Protein AF-A0A8T5SBL0-F1 (afdb_monomer)

Radius of gyration: 18.49 Å; Cα contacts (8 Å, |Δi|>4): 58; chains: 1; bounding box: 41×43×41 Å

Foldseek 3Di:
DDPVVVVVVVLVVQLVVQLCVQLVVLVVQLVCLVVPVDPVVSVVSNVVSVCSSVVSCCVSQCVPPNPVSVVVVVVVVPPPDPPDPVVVVCVVVVDPD

pLDDT: mean 84.75, std 11.01, range [46.38, 96.56]

Solvent-accessible surface area (backbone atoms only — not comparable to full-atom values): 5412 Å² total; per-residue (Å²): 137,59,77,74,57,56,57,50,53,51,52,52,52,48,49,54,53,48,18,48,64,61,15,47,63,30,40,53,49,13,52,37,9,71,73,66,79,38,64,64,80,42,34,63,30,42,62,58,22,71,42,19,57,59,55,38,49,52,55,52,33,38,73,77,46,35,72,63,35,49,54,52,52,53,56,58,72,68,54,80,77,69,89,55,74,73,57,54,56,58,65,59,62,69,60,78,125

Mean predicted aligned error: 8.68 Å

Structure (mmCIF, N/CA/C/O backbone):
data_AF-A0A8T5SBL0-F1
#
_entry.id   AF-A0A8T5SBL0-F1
#
loop_
_atom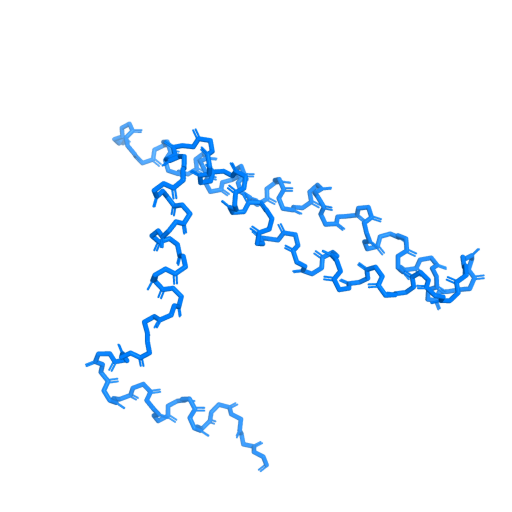_site.group_PDB
_atom_site.id
_atom_site.type_symbol
_atom_site.label_atom_id
_atom_site.label_alt_id
_atom_site.label_comp_id
_atom_site.label_asym_id
_atom_site.label_entity_id
_atom_site.label_seq_id
_atom_site.pdbx_PDB_ins_code
_atom_site.Cartn_x
_atom_site.Cartn_y
_atom_site.Cartn_z
_atom_site.occupancy
_atom_site.B_iso_or_equiv
_atom_site.auth_seq_id
_atom_site.auth_comp_id
_atom_site.auth_asym_id
_atom_site.auth_atom_id
_atom_site.pdbx_PDB_model_num
ATOM 1 N N . MET A 1 1 ? -26.360 20.089 7.942 1.00 49.41 1 MET A N 1
ATOM 2 C CA . MET A 1 1 ? -25.171 19.368 7.431 1.00 49.41 1 MET A CA 1
ATOM 3 C C . MET A 1 1 ? -24.098 19.465 8.494 1.00 49.41 1 MET A C 1
ATOM 5 O O . MET A 1 1 ? -23.652 20.558 8.798 1.00 49.41 1 MET A O 1
ATOM 9 N N . ASN A 1 2 ? -23.799 18.350 9.148 1.00 46.38 2 ASN A N 1
ATOM 10 C CA . ASN A 1 2 ? -23.157 18.345 10.460 1.00 46.38 2 ASN A CA 1
ATOM 11 C C . ASN A 1 2 ? -21.634 18.352 10.260 1.00 46.38 2 ASN A C 1
ATOM 13 O O . ASN A 1 2 ? -21.133 17.616 9.408 1.00 46.38 2 ASN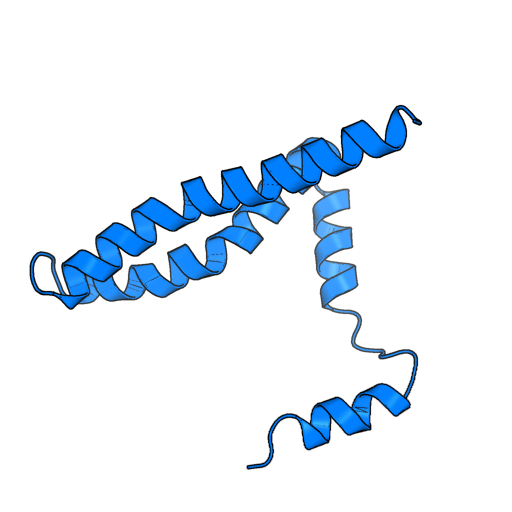 A O 1
ATOM 17 N N . GLU A 1 3 ? -20.895 19.150 11.031 1.00 60.38 3 GLU A N 1
ATOM 18 C CA . GLU A 1 3 ? -19.439 19.359 10.890 1.00 60.38 3 GLU A CA 1
ATOM 19 C C . GLU A 1 3 ? -18.618 1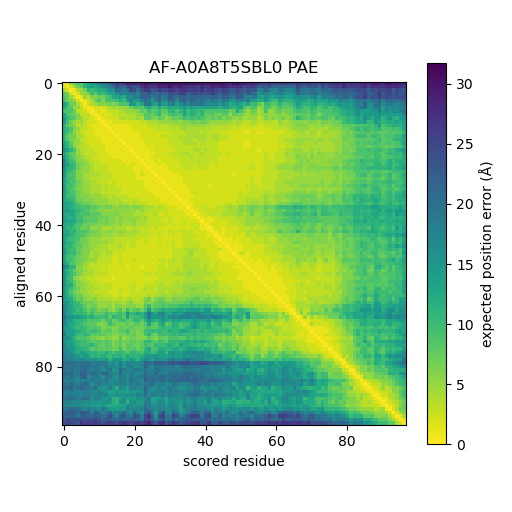8.049 10.885 1.00 60.38 3 GLU A C 1
ATOM 21 O O . GLU A 1 3 ? -17.580 17.943 10.230 1.00 60.38 3 GLU A O 1
ATOM 26 N N . THR A 1 4 ? -19.138 17.001 11.530 1.00 62.09 4 THR A N 1
ATOM 27 C CA . THR A 1 4 ? -18.571 15.642 11.577 1.00 62.09 4 THR A CA 1
ATOM 28 C C . THR A 1 4 ? -18.640 14.872 10.253 1.00 62.09 4 THR A C 1
ATOM 30 O O . THR A 1 4 ? -17.829 13.973 10.023 1.00 62.09 4 THR A O 1
ATOM 33 N N . GLY A 1 5 ? -19.587 15.195 9.369 1.00 67.19 5 GLY A N 1
ATOM 34 C CA . GLY A 1 5 ? -19.684 14.594 8.035 1.00 67.19 5 GLY A CA 1
ATOM 35 C C . GLY A 1 5 ? -18.625 15.145 7.081 1.00 67.19 5 GLY A C 1
ATOM 36 O O . GLY A 1 5 ? -18.001 14.388 6.338 1.00 67.19 5 GLY A O 1
ATOM 37 N N . ASN A 1 6 ? -18.366 16.452 7.160 1.00 71.69 6 ASN A N 1
ATOM 38 C CA . ASN A 1 6 ? -17.395 17.136 6.308 1.00 71.69 6 ASN A CA 1
ATOM 39 C C . ASN A 1 6 ? -15.953 16.689 6.618 1.00 71.69 6 ASN A C 1
ATOM 41 O O . ASN A 1 6 ? -15.177 16.383 5.711 1.00 71.69 6 ASN A O 1
ATOM 45 N N . SER A 1 7 ? -15.608 16.535 7.904 1.00 74.75 7 SER A N 1
ATOM 46 C CA . SER A 1 7 ? -14.280 16.049 8.308 1.00 74.75 7 SER A CA 1
ATOM 47 C C . SER A 1 7 ? -14.000 14.614 7.839 1.00 74.75 7 SER A C 1
ATOM 49 O O . SER A 1 7 ? -12.890 14.320 7.389 1.00 74.75 7 SER A O 1
ATOM 51 N N . LYS A 1 8 ? -15.010 13.731 7.856 1.00 77.06 8 LYS A N 1
ATOM 52 C CA . LYS A 1 8 ? -14.890 12.360 7.334 1.00 77.06 8 LYS A CA 1
ATOM 53 C C . LYS A 1 8 ? -14.671 12.319 5.827 1.00 77.06 8 LYS A C 1
ATOM 55 O O . LYS A 1 8 ? -13.781 11.603 5.377 1.00 77.06 8 LYS A O 1
ATOM 60 N N . ILE A 1 9 ? -15.450 13.080 5.058 1.00 82.62 9 ILE A N 1
ATOM 61 C CA . ILE A 1 9 ? -15.300 13.148 3.596 1.00 82.62 9 ILE A CA 1
ATOM 62 C C . ILE A 1 9 ? -13.898 13.650 3.240 1.00 82.62 9 ILE A C 1
ATOM 64 O O . ILE A 1 9 ? -13.227 13.057 2.399 1.00 82.62 9 ILE A O 1
ATOM 68 N N . LYS A 1 10 ? -13.408 14.674 3.948 1.00 83.81 10 LYS A N 1
ATOM 69 C CA . LYS A 1 10 ? -12.049 15.193 3.767 1.00 83.81 10 LYS A CA 1
ATOM 70 C C . LYS A 1 10 ? -10.978 14.126 4.027 1.00 83.81 10 LYS A C 1
ATOM 72 O O . LYS A 1 10 ? -10.071 13.986 3.214 1.00 83.81 10 LYS A O 1
ATOM 77 N N . SER A 1 11 ? -11.092 13.354 5.110 1.00 84.56 11 SER A N 1
ATOM 78 C CA . SER A 1 11 ? -10.145 12.267 5.424 1.00 84.56 11 SER A CA 1
ATOM 79 C C . SER A 1 11 ? -10.152 11.164 4.351 1.00 84.56 11 SER A C 1
ATOM 81 O O . SER A 1 11 ? -9.092 10.704 3.928 1.00 84.56 11 SER A O 1
ATOM 83 N N . ILE A 1 12 ? -11.330 10.815 3.819 1.00 88.62 12 ILE A N 1
ATOM 84 C CA . ILE A 1 12 ? -11.472 9.843 2.721 1.00 88.62 12 ILE A CA 1
ATOM 85 C C . ILE A 1 12 ? -10.808 10.353 1.436 1.00 88.62 12 ILE A C 1
ATOM 87 O O . ILE A 1 12 ? -10.035 9.626 0.818 1.00 88.62 12 ILE A O 1
ATOM 91 N N . ILE A 1 13 ? -11.071 11.602 1.043 1.00 93.19 13 ILE A N 1
ATOM 92 C CA . ILE A 1 13 ? -10.458 12.194 -0.154 1.00 93.19 13 ILE A CA 1
ATOM 93 C C . ILE A 1 13 ? -8.936 12.235 -0.002 1.00 93.19 13 ILE A C 1
ATOM 95 O O . ILE A 1 13 ? -8.221 11.841 -0.920 1.00 93.19 13 ILE A O 1
ATOM 99 N N . ILE A 1 14 ? -8.434 12.645 1.169 1.00 92.56 14 ILE A N 1
ATOM 100 C CA . ILE A 1 14 ? -6.995 12.657 1.457 1.00 92.56 14 ILE A CA 1
ATOM 101 C C . ILE A 1 14 ? -6.399 11.256 1.310 1.00 92.56 14 ILE A C 1
ATOM 103 O O . ILE A 1 14 ? -5.333 11.125 0.716 1.00 92.56 14 ILE A O 1
ATOM 107 N N . PHE A 1 15 ? -7.075 10.212 1.798 1.00 93.12 15 PHE A N 1
ATOM 108 C CA . PHE A 1 15 ? -6.617 8.834 1.622 1.00 93.12 15 PHE A CA 1
ATOM 109 C C . PHE A 1 15 ? -6.470 8.461 0.143 1.00 93.12 15 PHE A C 1
ATOM 111 O O . PHE A 1 15 ? -5.419 7.960 -0.255 1.00 93.12 15 PHE A O 1
ATOM 118 N N . PHE A 1 16 ? -7.479 8.733 -0.685 1.00 94.94 16 PHE A N 1
ATOM 119 C CA . PHE A 1 16 ? -7.418 8.391 -2.108 1.00 94.94 16 PHE A CA 1
ATOM 120 C C . PHE A 1 16 ? -6.350 9.189 -2.856 1.00 94.94 16 PHE A C 1
ATOM 122 O O . PHE A 1 16 ? -5.565 8.603 -3.597 1.00 94.94 16 PHE A O 1
ATOM 129 N N . VAL A 1 17 ? -6.272 10.500 -2.622 1.00 95.38 17 VAL A N 1
ATOM 130 C CA . VAL A 1 17 ? -5.270 11.367 -3.257 1.00 95.38 17 VAL A CA 1
ATOM 131 C C . VAL A 1 17 ? -3.859 10.950 -2.852 1.00 95.38 17 VAL A C 1
ATOM 133 O O . VAL A 1 17 ? -2.983 10.825 -3.703 1.00 95.38 17 VAL A O 1
ATOM 136 N N . LEU A 1 18 ? -3.630 10.681 -1.566 1.00 93.69 18 LEU A N 1
ATOM 137 C CA . LEU A 1 18 ? -2.311 10.291 -1.077 1.00 93.69 18 LEU A CA 1
ATOM 138 C C . LEU A 1 18 ? -1.909 8.901 -1.586 1.00 93.69 18 LEU A C 1
ATOM 140 O O . LEU A 1 18 ? -0.773 8.718 -2.013 1.00 93.69 18 LEU A O 1
ATOM 144 N N . THR A 1 19 ? -2.854 7.958 -1.639 1.00 95.00 19 THR A N 1
ATOM 145 C CA . THR A 1 19 ? -2.634 6.634 -2.239 1.00 95.00 19 THR A CA 1
ATOM 146 C C . THR A 1 19 ? -2.246 6.755 -3.704 1.00 95.00 19 THR A C 1
ATOM 148 O O . THR A 1 19 ? -1.275 6.138 -4.135 1.00 95.00 19 THR A O 1
ATOM 151 N N . TYR A 1 20 ? -2.973 7.580 -4.457 1.00 94.50 20 TYR A N 1
ATOM 152 C CA . TYR A 1 20 ? -2.704 7.827 -5.866 1.00 94.50 20 TYR A CA 1
ATOM 153 C C . TYR A 1 20 ? -1.293 8.385 -6.065 1.00 94.50 20 TYR A C 1
ATOM 155 O O . TYR A 1 20 ? -0.500 7.775 -6.778 1.00 94.50 20 TYR A O 1
ATOM 163 N N . ILE A 1 21 ? -0.947 9.466 -5.358 1.00 95.81 21 ILE A N 1
ATOM 164 C CA . ILE A 1 21 ? 0.369 10.118 -5.445 1.00 95.81 21 ILE A CA 1
ATOM 165 C C . ILE A 1 21 ? 1.502 9.154 -5.074 1.00 95.81 21 ILE A C 1
ATOM 167 O O . ILE A 1 21 ? 2.536 9.158 -5.734 1.00 95.81 21 ILE A O 1
ATOM 171 N N . ILE A 1 22 ? 1.315 8.322 -4.043 1.00 93.00 22 ILE A N 1
ATOM 172 C CA . ILE A 1 22 ? 2.326 7.344 -3.621 1.00 93.00 22 ILE A CA 1
ATOM 173 C C . ILE A 1 22 ? 2.458 6.214 -4.646 1.00 93.00 22 ILE A C 1
ATOM 175 O O . ILE A 1 22 ? 3.574 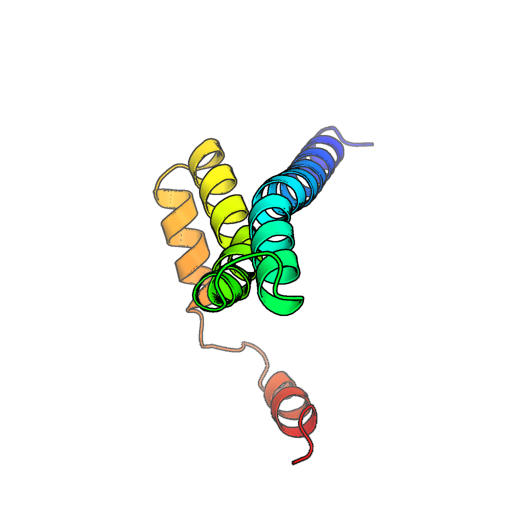5.806 -4.936 1.00 93.00 22 ILE A O 1
ATOM 179 N N . SER A 1 23 ? 1.353 5.706 -5.198 1.00 95.06 23 SER A N 1
ATOM 180 C CA . SER A 1 23 ? 1.367 4.565 -6.128 1.00 95.06 23 SER A CA 1
ATOM 181 C C . SER A 1 23 ? 1.968 4.897 -7.496 1.00 95.06 23 SER A C 1
ATOM 183 O O . SER A 1 23 ? 2.713 4.096 -8.061 1.00 95.06 23 SER A O 1
ATOM 185 N N . TRP A 1 24 ? 1.670 6.090 -8.012 1.00 95.94 24 TRP A N 1
ATOM 186 C CA . TRP A 1 24 ? 1.976 6.496 -9.379 1.00 95.94 24 TRP A CA 1
ATOM 187 C C . TRP A 1 24 ? 3.458 6.389 -9.774 1.00 95.94 24 TRP A C 1
ATOM 189 O O . TRP A 1 24 ? 3.730 5.818 -10.830 1.00 95.94 24 TRP A O 1
ATOM 199 N N . PRO A 1 25 ? 4.438 6.863 -8.975 1.00 95.44 25 PRO A N 1
ATOM 200 C CA . PRO A 1 25 ? 5.847 6.740 -9.345 1.00 95.44 25 PRO A CA 1
ATOM 201 C C . PRO A 1 25 ? 6.290 5.279 -9.497 1.00 95.44 25 PRO A C 1
ATOM 203 O O . PRO A 1 25 ? 7.017 4.966 -10.436 1.00 95.44 25 PRO A O 1
ATOM 206 N N . PHE A 1 26 ? 5.812 4.371 -8.639 1.00 95.25 26 PHE A N 1
ATOM 207 C CA . PHE A 1 26 ? 6.154 2.948 -8.737 1.00 95.25 26 PHE A CA 1
ATOM 208 C C . PHE A 1 26 ? 5.563 2.305 -9.993 1.00 95.25 26 PHE A C 1
ATOM 210 O O . PHE A 1 26 ? 6.243 1.529 -10.659 1.00 95.25 26 PHE A O 1
ATOM 217 N N . PHE A 1 27 ? 4.323 2.653 -10.350 1.00 95.06 27 PHE A N 1
ATOM 218 C CA . PHE A 1 27 ? 3.694 2.143 -11.568 1.00 95.06 27 PHE A CA 1
ATOM 219 C C . PHE A 1 27 ? 4.318 2.700 -12.843 1.00 95.06 27 PHE A C 1
ATOM 221 O O . PHE A 1 27 ? 4.469 1.942 -13.793 1.00 95.06 27 PHE A O 1
ATOM 228 N N . ILE A 1 28 ? 4.734 3.971 -12.871 1.00 96.12 28 ILE A N 1
ATOM 229 C CA . ILE A 1 28 ? 5.467 4.518 -14.023 1.00 96.12 28 ILE A CA 1
ATOM 230 C C . ILE A 1 28 ? 6.772 3.746 -14.235 1.00 96.12 28 ILE A C 1
ATOM 232 O O . ILE A 1 28 ? 7.060 3.337 -15.358 1.00 96.12 28 ILE A O 1
ATOM 236 N N . ILE A 1 29 ? 7.549 3.523 -13.170 1.00 95.56 29 ILE A N 1
ATOM 237 C CA . ILE A 1 29 ? 8.825 2.805 -13.275 1.00 95.56 29 ILE A CA 1
ATOM 238 C C . ILE A 1 29 ? 8.592 1.361 -13.735 1.00 95.56 29 ILE A C 1
ATOM 240 O O . ILE A 1 29 ? 9.252 0.910 -14.670 1.00 95.56 29 ILE A O 1
ATOM 244 N N . ALA A 1 30 ? 7.620 0.665 -13.138 1.00 93.88 30 ALA A N 1
ATOM 245 C CA . ALA A 1 30 ? 7.268 -0.696 -13.534 1.00 93.88 30 ALA A CA 1
ATOM 246 C C . ALA A 1 30 ? 6.792 -0.769 -14.996 1.00 93.88 30 ALA A C 1
ATOM 248 O O . ALA A 1 30 ? 7.198 -1.664 -15.730 1.00 93.88 30 ALA A O 1
ATOM 249 N N . ALA A 1 31 ? 5.983 0.194 -15.446 1.00 94.88 31 ALA A N 1
ATOM 250 C CA . ALA A 1 31 ? 5.500 0.249 -16.823 1.00 94.88 31 ALA A CA 1
ATOM 251 C C . ALA A 1 31 ? 6.640 0.479 -17.822 1.00 94.88 31 ALA A C 1
ATOM 253 O O . ALA A 1 31 ? 6.681 -0.177 -18.858 1.00 94.88 31 ALA A O 1
ATOM 254 N N . PHE A 1 32 ? 7.586 1.370 -17.509 1.00 96.56 32 PHE A N 1
ATOM 255 C CA . PHE A 1 32 ? 8.770 1.597 -18.341 1.00 96.56 32 PHE A CA 1
ATOM 256 C C . PHE A 1 32 ? 9.704 0.385 -18.386 1.00 96.56 32 PHE A C 1
ATOM 258 O O . PHE A 1 32 ? 10.288 0.119 -19.437 1.00 96.56 32 PHE A O 1
ATOM 265 N N . ALA A 1 33 ? 9.812 -0.371 -17.293 1.00 94.75 33 ALA A N 1
ATOM 266 C CA . ALA A 1 33 ? 10.522 -1.648 -17.283 1.00 94.75 33 ALA A CA 1
ATOM 267 C C . ALA A 1 33 ? 9.827 -2.685 -18.180 1.00 94.75 33 ALA A C 1
ATOM 269 O O . ALA A 1 33 ? 10.480 -3.314 -19.008 1.00 94.75 33 ALA A O 1
ATOM 270 N N . ALA A 1 34 ? 8.497 -2.783 -18.101 1.00 92.88 34 ALA A N 1
ATOM 271 C CA . ALA A 1 34 ? 7.707 -3.733 -18.886 1.00 92.88 34 ALA A CA 1
ATOM 272 C C . ALA A 1 34 ? 7.789 -3.499 -20.408 1.00 92.88 34 ALA A C 1
ATOM 274 O O . ALA A 1 34 ? 7.692 -4.446 -21.184 1.00 92.88 34 ALA A O 1
ATOM 275 N N . ILE A 1 35 ? 7.990 -2.251 -20.851 1.00 95.75 35 ILE A N 1
ATOM 276 C CA . ILE A 1 35 ? 8.172 -1.913 -22.276 1.00 95.75 35 ILE A CA 1
ATOM 277 C C . ILE A 1 35 ? 9.646 -1.862 -22.713 1.00 95.75 35 ILE A C 1
ATOM 279 O O . ILE A 1 35 ? 9.935 -1.453 -23.836 1.00 95.75 35 ILE A O 1
ATOM 283 N N . GLY A 1 36 ? 10.581 -2.254 -21.841 1.00 94.69 36 GLY A N 1
ATOM 284 C CA . GLY A 1 36 ? 12.008 -2.359 -22.159 1.00 94.69 36 GLY A CA 1
ATOM 285 C C . GLY A 1 36 ? 12.782 -1.036 -22.187 1.00 94.69 36 GLY A C 1
ATOM 286 O O . GLY A 1 36 ? 13.909 -1.011 -22.675 1.00 94.69 36 GLY A O 1
ATOM 287 N N . ILE A 1 37 ? 12.212 0.063 -21.674 1.00 96.44 37 ILE A N 1
ATOM 288 C CA . ILE A 1 37 ? 12.940 1.337 -21.504 1.00 96.44 37 ILE A CA 1
ATOM 289 C C . ILE A 1 37 ? 13.885 1.264 -20.296 1.00 96.44 37 ILE A C 1
ATOM 291 O O . ILE A 1 37 ? 14.959 1.865 -20.305 1.00 96.44 37 ILE A O 1
ATOM 295 N N . LEU A 1 38 ? 13.479 0.546 -19.247 1.00 95.62 38 LEU A N 1
ATOM 296 C CA . LEU A 1 38 ? 14.242 0.349 -18.015 1.00 95.62 38 LEU A CA 1
ATOM 297 C C . LEU A 1 38 ? 14.617 -1.132 -17.820 1.00 95.62 38 LEU A C 1
ATOM 299 O O . LEU A 1 38 ? 14.018 -1.991 -18.468 1.00 95.62 38 LEU A O 1
ATOM 303 N N . PRO A 1 39 ? 15.577 -1.447 -16.924 1.00 95.25 39 PRO A N 1
ATOM 304 C CA . PRO A 1 39 ? 15.926 -2.828 -16.599 1.00 95.25 39 PRO A CA 1
ATOM 305 C C . PRO A 1 39 ? 14.704 -3.634 -16.143 1.00 95.25 39 PRO A C 1
ATOM 307 O O . PRO A 1 39 ? 13.888 -3.140 -15.358 1.00 95.25 39 PRO A O 1
ATOM 310 N N . ALA A 1 40 ? 14.585 -4.873 -16.625 1.00 92.44 40 ALA A N 1
ATOM 311 C CA . ALA A 1 40 ? 13.424 -5.733 -16.385 1.00 92.44 40 ALA A CA 1
ATOM 312 C C . ALA A 1 40 ? 13.208 -6.037 -14.891 1.00 92.44 40 ALA A C 1
ATOM 314 O O . ALA A 1 40 ? 12.082 -6.228 -14.442 1.00 92.44 40 ALA A O 1
ATOM 315 N N . GLU A 1 41 ? 14.266 -5.999 -14.078 1.00 92.75 41 GLU A N 1
ATOM 316 C CA . GLU A 1 41 ? 14.194 -6.176 -12.627 1.00 92.75 41 GLU A CA 1
ATOM 317 C C . GLU A 1 41 ? 13.371 -5.074 -11.941 1.00 92.75 41 GLU A C 1
ATOM 319 O O . GLU A 1 41 ? 12.916 -5.243 -10.811 1.00 92.75 41 GLU A O 1
ATOM 324 N N . LEU A 1 42 ? 13.149 -3.931 -12.594 1.00 92.69 42 LEU A N 1
ATOM 325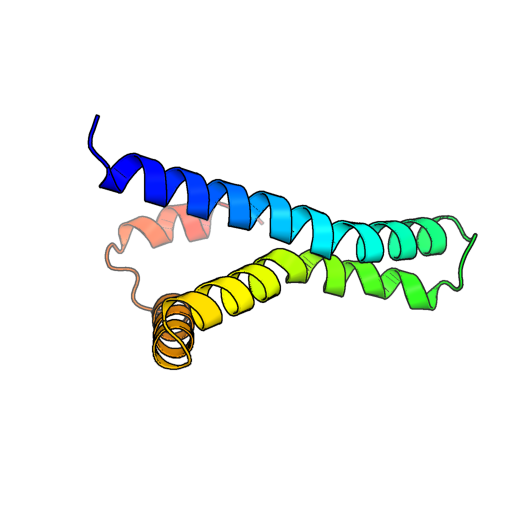 C CA . LEU A 1 42 ? 12.321 -2.862 -12.037 1.00 92.69 42 LEU A CA 1
ATOM 326 C C . LEU A 1 42 ? 10.817 -3.106 -12.229 1.00 92.69 42 LEU A C 1
ATOM 328 O O . LEU A 1 42 ? 10.016 -2.409 -11.605 1.00 92.69 42 LEU A O 1
ATOM 332 N N . GLU A 1 43 ? 10.407 -4.121 -12.997 1.00 89.94 43 GLU A N 1
ATOM 333 C CA . GLU A 1 43 ? 8.997 -4.521 -13.122 1.00 89.94 43 GLU A CA 1
ATOM 334 C C . GLU A 1 43 ? 8.403 -4.924 -11.758 1.00 89.94 43 GLU A C 1
ATOM 336 O O . GLU A 1 43 ? 7.240 -4.636 -11.462 1.00 89.94 43 GLU A O 1
ATOM 341 N N . TYR A 1 44 ? 9.230 -5.465 -10.850 1.00 91.31 44 TYR A N 1
ATOM 342 C CA . TYR A 1 44 ? 8.828 -5.797 -9.479 1.00 91.31 44 TYR A CA 1
ATOM 343 C C . TYR A 1 44 ? 8.332 -4.582 -8.671 1.00 91.31 44 TYR A C 1
ATOM 345 O O . TYR A 1 44 ? 7.658 -4.763 -7.653 1.00 91.31 44 TYR A O 1
ATOM 353 N N . MET A 1 45 ? 8.582 -3.341 -9.118 1.00 91.31 45 MET A N 1
ATOM 354 C CA . MET A 1 45 ? 7.994 -2.144 -8.501 1.00 91.31 45 MET A CA 1
ATOM 355 C C . MET A 1 45 ? 6.464 -2.128 -8.550 1.00 91.31 45 MET A C 1
ATOM 357 O O . MET A 1 45 ? 5.845 -1.449 -7.725 1.00 91.31 45 MET A O 1
ATOM 361 N N . TRP A 1 46 ? 5.842 -2.915 -9.433 1.00 92.00 46 TRP A N 1
ATOM 362 C CA . TRP A 1 46 ? 4.395 -3.118 -9.450 1.00 92.00 46 TRP A CA 1
ATOM 363 C C . TRP A 1 46 ? 3.852 -3.544 -8.077 1.00 92.00 46 TRP A C 1
ATOM 365 O O . TRP A 1 46 ? 2.869 -2.978 -7.595 1.00 92.00 46 TRP A O 1
ATOM 375 N N . TYR A 1 47 ? 4.528 -4.473 -7.392 1.00 92.56 47 TYR A N 1
ATOM 376 C CA . TYR A 1 47 ? 4.121 -4.938 -6.061 1.00 92.56 47 TYR A CA 1
ATOM 377 C C . TYR A 1 47 ? 4.175 -3.817 -5.019 1.00 92.56 47 T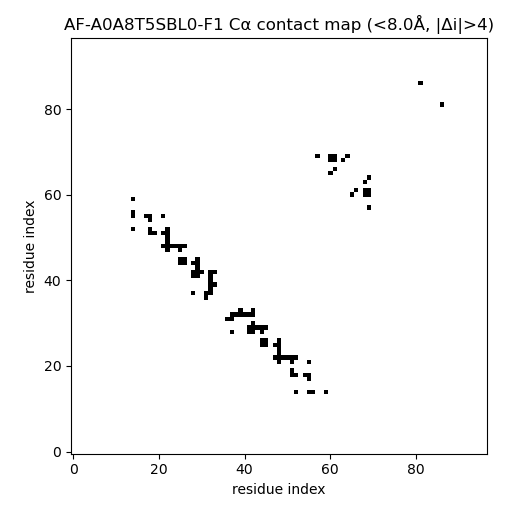YR A C 1
ATOM 379 O O . TYR A 1 47 ? 3.273 -3.681 -4.187 1.00 92.56 47 TYR A O 1
ATOM 387 N N . THR A 1 48 ? 5.198 -2.966 -5.095 1.00 92.12 48 THR A N 1
ATOM 388 C CA . THR A 1 48 ? 5.338 -1.806 -4.211 1.00 92.12 48 THR A CA 1
ATOM 389 C C . THR A 1 48 ? 4.226 -0.790 -4.463 1.00 92.12 48 THR A C 1
ATOM 391 O O . THR A 1 48 ? 3.581 -0.349 -3.509 1.00 92.12 48 THR A O 1
ATOM 394 N N . GLY A 1 49 ? 3.925 -0.483 -5.728 1.00 91.50 49 GLY A N 1
ATOM 395 C CA . GLY A 1 49 ? 2.808 0.390 -6.099 1.00 91.50 49 GLY A CA 1
ATOM 396 C C . GLY A 1 49 ? 1.454 -0.151 -5.627 1.00 91.50 49 GLY A C 1
ATOM 397 O O . GLY A 1 49 ? 0.659 0.592 -5.050 1.00 91.50 49 GLY A O 1
ATOM 398 N N . ALA A 1 50 ? 1.228 -1.462 -5.751 1.00 92.75 50 ALA A N 1
ATOM 399 C CA . ALA A 1 50 ? 0.021 -2.129 -5.260 1.00 92.75 50 ALA A CA 1
ATOM 400 C C . ALA A 1 50 ? -0.126 -2.066 -3.725 1.00 92.75 50 ALA A C 1
ATOM 402 O O . ALA A 1 50 ? -1.242 -2.092 -3.205 1.00 92.75 50 ALA A O 1
ATOM 403 N N . SER A 1 51 ? 0.983 -1.929 -2.990 1.00 92.62 51 SER A N 1
ATOM 404 C CA . SER A 1 51 ? 0.986 -1.769 -1.528 1.00 92.62 51 SER A CA 1
ATOM 405 C C . SER A 1 51 ? 0.745 -0.325 -1.047 1.00 92.62 51 SER A C 1
ATOM 407 O O . SER A 1 51 ? 0.565 -0.092 0.153 1.00 92.62 51 SER A O 1
ATOM 409 N N . ALA A 1 52 ? 0.671 0.657 -1.955 1.00 93.19 52 ALA A N 1
ATOM 410 C CA . ALA A 1 52 ? 0.476 2.071 -1.622 1.00 93.19 52 ALA A CA 1
ATOM 411 C C . ALA A 1 52 ? -0.762 2.381 -0.748 1.00 93.19 52 ALA A C 1
ATOM 413 O O . ALA A 1 52 ? -0.638 3.223 0.149 1.00 93.19 52 ALA A O 1
ATOM 414 N N . PRO A 1 53 ? -1.932 1.722 -0.912 1.00 92.88 53 PRO A N 1
ATOM 415 C CA . PRO A 1 53 ? -3.078 1.960 -0.032 1.00 92.88 53 PRO A CA 1
ATOM 416 C C . PRO A 1 53 ? -2.777 1.585 1.424 1.00 92.88 53 PRO A C 1
ATOM 418 O O . PRO A 1 53 ? -3.199 2.282 2.347 1.00 92.88 53 PRO A O 1
ATOM 421 N N . LEU A 1 54 ? -2.010 0.511 1.642 1.00 92.50 54 LEU A N 1
ATOM 422 C CA . LEU A 1 54 ? -1.600 0.083 2.979 1.00 92.50 54 LEU A CA 1
ATOM 423 C C . LEU A 1 54 ? -0.650 1.107 3.607 1.00 92.50 54 LEU A C 1
ATOM 425 O O . LEU A 1 54 ? -0.878 1.531 4.740 1.00 92.50 54 LEU A O 1
ATOM 429 N N . LEU A 1 55 ? 0.367 1.553 2.863 1.00 91.19 55 LEU A N 1
ATOM 430 C CA . LEU A 1 55 ? 1.288 2.600 3.319 1.00 91.19 55 LEU A CA 1
ATOM 431 C C . LEU A 1 55 ? 0.537 3.891 3.665 1.00 91.19 55 LEU A C 1
ATOM 433 O O . LEU A 1 55 ? 0.738 4.466 4.733 1.00 91.19 55 LEU A O 1
ATOM 437 N N . THR A 1 56 ? -0.395 4.301 2.808 1.00 93.00 56 THR A N 1
ATOM 438 C CA . THR A 1 56 ? -1.220 5.495 3.016 1.00 93.00 56 THR A CA 1
ATOM 439 C C . THR A 1 56 ? -2.091 5.375 4.262 1.00 93.00 56 THR A C 1
ATOM 441 O O . THR A 1 56 ? -2.156 6.308 5.067 1.00 93.00 56 THR A O 1
ATOM 444 N N . ALA A 1 57 ? -2.726 4.216 4.464 1.00 91.62 57 ALA A N 1
ATOM 445 C CA . ALA A 1 57 ? -3.514 3.943 5.660 1.00 91.62 57 ALA A CA 1
ATOM 446 C C . ALA A 1 57 ? -2.649 4.04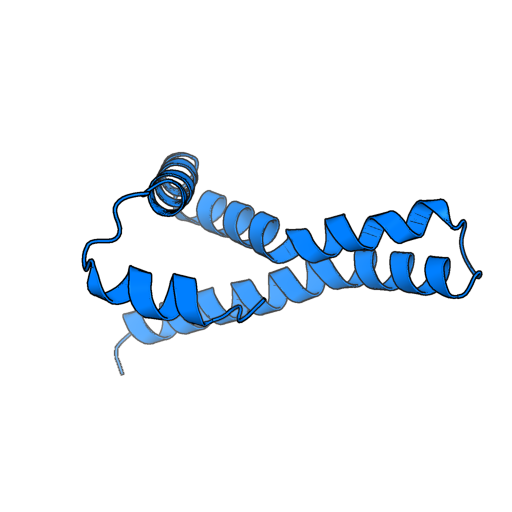2 6.922 1.00 91.62 57 ALA A C 1
ATOM 448 O O . ALA A 1 57 ? -3.051 4.692 7.885 1.00 91.62 57 ALA A O 1
ATOM 449 N N . LEU A 1 58 ? -1.453 3.444 6.911 1.00 90.12 58 LEU A N 1
ATOM 450 C CA . LEU A 1 58 ? -0.521 3.496 8.037 1.00 90.12 58 LEU A CA 1
ATOM 451 C C . LEU A 1 58 ? -0.087 4.932 8.345 1.00 90.12 58 LEU A C 1
ATOM 453 O O . LEU A 1 58 ? -0.136 5.332 9.506 1.00 90.12 58 LEU A O 1
ATOM 457 N N . ILE A 1 59 ? 0.263 5.723 7.326 1.00 89.19 59 ILE A N 1
ATOM 458 C CA . ILE A 1 59 ? 0.654 7.132 7.480 1.00 89.19 59 ILE A CA 1
ATOM 459 C C . ILE A 1 59 ? -0.481 7.945 8.115 1.00 89.19 59 ILE A C 1
ATOM 461 O O . ILE A 1 59 ? -0.261 8.647 9.104 1.00 89.19 59 ILE A O 1
ATOM 465 N N . LEU A 1 60 ? -1.701 7.850 7.579 1.00 89.00 60 LEU A N 1
ATOM 466 C CA . LEU A 1 60 ? -2.835 8.631 8.082 1.00 89.00 60 LEU A CA 1
ATOM 467 C C . LEU A 1 60 ? -3.248 8.203 9.492 1.00 89.00 60 LEU A C 1
ATOM 469 O O . LEU A 1 60 ? -3.448 9.051 10.362 1.00 89.00 60 LEU A O 1
ATOM 473 N N . ILE A 1 61 ? -3.304 6.898 9.754 1.00 88.31 61 ILE A N 1
ATOM 474 C CA . ILE A 1 61 ? -3.669 6.366 11.071 1.00 88.31 61 ILE A CA 1
ATOM 475 C C . ILE A 1 61 ? -2.608 6.709 12.114 1.00 88.31 61 ILE A C 1
ATOM 477 O O . ILE A 1 61 ? -2.960 7.050 13.244 1.00 88.31 61 ILE A O 1
ATOM 481 N N . TYR A 1 62 ? -1.325 6.663 11.753 1.00 86.75 62 TYR A N 1
ATOM 482 C CA . TYR A 1 62 ? -0.254 7.084 12.647 1.00 86.75 62 TYR A CA 1
ATOM 483 C C . TYR A 1 62 ? -0.356 8.576 12.981 1.00 86.75 62 TYR A C 1
ATOM 485 O O . TYR A 1 62 ? -0.212 8.952 14.144 1.00 86.75 62 TYR A O 1
ATOM 493 N N . LYS A 1 63 ? -0.680 9.427 11.999 1.00 83.75 63 LYS A N 1
ATOM 494 C CA . LYS A 1 63 ? -0.875 10.868 12.230 1.00 83.75 63 LYS A CA 1
ATOM 495 C C . LYS A 1 63 ? -2.076 11.171 13.130 1.00 83.75 63 LYS A C 1
ATOM 497 O O . LYS A 1 63 ? -1.969 12.049 13.978 1.00 83.75 63 LYS A O 1
ATOM 502 N N . GLU A 1 64 ? -3.194 10.462 12.973 1.00 81.69 64 GLU A N 1
ATOM 503 C CA . GLU A 1 64 ? -4.414 10.724 13.756 1.00 81.69 64 GLU A CA 1
ATOM 504 C C . GLU A 1 64 ? -4.425 10.039 15.132 1.00 81.69 64 GLU A C 1
ATOM 506 O O . GLU A 1 64 ? -4.931 10.599 16.102 1.00 81.69 64 GLU A O 1
ATOM 511 N N . LYS A 1 65 ? -3.918 8.804 15.222 1.00 81.94 65 LYS A N 1
ATOM 512 C CA . LYS A 1 65 ? -4.109 7.903 16.377 1.00 81.94 65 LYS A CA 1
ATOM 513 C C . LYS A 1 65 ? -2.824 7.225 16.858 1.00 81.94 65 LYS A C 1
ATOM 515 O O . LYS A 1 65 ? -2.888 6.345 17.720 1.00 81.94 65 LYS A O 1
ATOM 520 N N . LYS A 1 66 ? -1.661 7.617 16.321 1.00 86.62 66 LYS A N 1
ATOM 521 C CA . LYS A 1 66 ? -0.333 7.088 16.677 1.00 86.62 66 LYS A CA 1
ATOM 522 C C . LYS A 1 66 ? -0.296 5.547 16.633 1.00 86.62 66 LYS A C 1
ATOM 524 O O . LYS A 1 66 ? -1.000 4.914 15.844 1.00 86.62 66 LYS A O 1
ATOM 529 N N . GLY A 1 67 ? 0.542 4.926 17.465 1.00 78.00 67 GLY A N 1
ATOM 530 C CA . GLY A 1 67 ? 0.725 3.471 17.498 1.00 78.00 67 GLY A CA 1
ATOM 531 C C . GLY A 1 67 ? -0.533 2.676 17.876 1.00 78.00 67 GLY A C 1
ATOM 532 O O . GLY A 1 67 ? -0.721 1.559 17.394 1.00 78.00 67 GLY A O 1
ATOM 533 N N . GLU A 1 68 ? -1.441 3.248 18.674 1.00 82.75 68 GLU A N 1
ATOM 534 C CA . GLU A 1 68 ? -2.687 2.570 19.055 1.00 82.75 68 GLU A CA 1
ATOM 535 C C . GLU A 1 68 ? -3.637 2.406 17.858 1.00 82.75 68 GLU A C 1
ATOM 537 O O . GLU A 1 68 ? -4.258 1.353 17.682 1.00 82.75 68 GLU A O 1
ATOM 542 N N . GLY A 1 69 ? -3.678 3.405 16.972 1.00 80.62 69 GLY A N 1
ATOM 543 C CA . GLY A 1 69 ? -4.393 3.325 15.702 1.00 80.62 69 GLY A CA 1
ATOM 544 C C . GLY A 1 69 ? -3.910 2.172 14.823 1.00 80.62 69 GLY A C 1
ATOM 545 O O . GLY A 1 69 ? -4.732 1.402 14.320 1.00 80.62 69 GLY A O 1
ATOM 546 N N . ILE A 1 70 ? -2.588 2.016 14.689 1.00 83.19 70 ILE A N 1
ATOM 547 C CA . ILE A 1 70 ? -1.971 0.940 13.897 1.00 83.19 70 ILE A CA 1
ATOM 548 C C . ILE A 1 70 ? -2.341 -0.428 14.482 1.00 83.19 70 ILE A C 1
ATOM 550 O O . ILE A 1 70 ? -2.832 -1.300 13.761 1.00 83.19 70 ILE A O 1
ATOM 554 N N . LYS A 1 71 ? -2.196 -0.607 15.803 1.00 84.06 71 LYS A N 1
ATOM 555 C CA . LYS A 1 71 ? -2.573 -1.855 16.489 1.00 84.06 71 LYS A CA 1
ATOM 556 C C . LYS A 1 71 ? -4.038 -2.210 16.235 1.00 84.06 71 LYS A C 1
ATOM 558 O O . LYS A 1 71 ? -4.366 -3.373 16.000 1.00 84.06 71 LYS A O 1
ATOM 563 N N . ASN A 1 72 ? -4.928 -1.220 16.255 1.00 85.38 72 ASN A N 1
ATOM 564 C CA . ASN A 1 72 ? -6.351 -1.450 16.045 1.00 85.38 72 ASN A CA 1
ATOM 565 C C . ASN A 1 72 ? -6.693 -1.767 14.576 1.00 85.38 72 ASN A C 1
ATOM 567 O O . ASN A 1 72 ? -7.608 -2.557 14.338 1.00 85.38 72 ASN A O 1
ATOM 571 N N . LEU A 1 73 ? -5.956 -1.212 13.604 1.00 85.25 73 LEU A N 1
ATOM 572 C CA . LEU A 1 73 ? -6.085 -1.558 12.183 1.00 85.25 73 LEU A CA 1
ATOM 573 C C . LEU A 1 73 ? -5.781 -3.043 11.956 1.00 85.25 73 LEU A C 1
ATOM 575 O O . LEU A 1 73 ? -6.646 -3.782 11.481 1.00 85.25 73 LEU A O 1
ATOM 579 N N . PHE A 1 74 ? -4.601 -3.498 12.380 1.00 84.88 74 PHE A N 1
ATOM 580 C CA . PHE A 1 74 ? -4.210 -4.902 12.245 1.00 84.88 74 PHE A CA 1
ATOM 581 C C . PHE A 1 74 ? -5.129 -5.824 13.045 1.00 84.88 74 PHE A C 1
ATOM 583 O O . PHE A 1 74 ? -5.574 -6.845 12.528 1.00 84.88 74 PHE A O 1
ATOM 590 N N . ARG A 1 75 ? -5.527 -5.433 14.264 1.00 85.44 75 ARG A N 1
ATOM 591 C CA . ARG A 1 75 ? -6.496 -6.206 15.057 1.00 85.44 75 ARG A CA 1
ATOM 592 C C . ARG A 1 75 ? -7.813 -6.427 14.313 1.00 85.44 75 ARG A C 1
ATOM 594 O O . ARG A 1 75 ? -8.421 -7.473 14.496 1.00 85.44 75 ARG A O 1
ATOM 601 N N . ARG A 1 76 ? -8.281 -5.466 13.508 1.00 80.94 76 ARG A N 1
ATOM 602 C CA . ARG A 1 76 ? -9.491 -5.636 12.683 1.00 80.94 76 ARG A CA 1
ATOM 603 C C . ARG A 1 76 ? -9.242 -6.549 11.483 1.00 80.94 76 ARG A C 1
ATOM 605 O O . ARG A 1 76 ? -10.122 -7.349 11.195 1.00 80.94 76 ARG A O 1
ATOM 612 N N . GLY A 1 77 ? -8.076 -6.460 10.844 1.00 78.25 77 GLY A N 1
ATOM 613 C CA . GLY A 1 77 ? -7.692 -7.348 9.739 1.00 78.25 77 GLY A CA 1
ATOM 614 C C . GLY A 1 77 ? -7.559 -8.815 10.161 1.00 78.25 77 GLY A C 1
ATOM 615 O O . GLY A 1 77 ? -8.043 -9.699 9.468 1.00 78.25 77 GLY A O 1
ATOM 616 N N . PHE A 1 78 ? -7.005 -9.079 11.347 1.00 77.00 78 PHE A N 1
ATOM 617 C CA . PHE A 1 78 ? -6.832 -10.436 11.886 1.00 77.00 78 PHE A CA 1
ATOM 618 C C . PHE A 1 78 ? -8.070 -10.999 12.606 1.00 77.00 78 PHE A C 1
ATOM 620 O O . PHE A 1 78 ? -8.010 -12.079 13.202 1.00 77.00 78 PHE A O 1
ATOM 627 N N . LYS A 1 79 ? -9.221 -10.311 12.570 1.00 75.12 79 LYS A N 1
ATOM 628 C CA . LYS A 1 79 ? -10.473 -10.894 13.072 1.00 75.12 79 LYS A CA 1
ATOM 629 C C . LYS A 1 79 ? -10.964 -11.971 12.103 1.00 75.12 79 LYS A C 1
ATOM 631 O O . LYS A 1 79 ? -11.762 -11.705 11.217 1.00 75.12 79 LYS A O 1
ATOM 636 N N . TYR A 1 80 ? -10.536 -13.205 12.351 1.00 64.38 80 TYR A N 1
ATOM 637 C CA . TYR A 1 80 ? -10.930 -14.398 11.593 1.00 64.38 80 TYR A CA 1
ATOM 638 C C . TYR A 1 80 ? -12.400 -14.810 11.796 1.00 64.38 80 TYR A C 1
ATOM 640 O O . TYR A 1 80 ? -12.948 -15.589 11.019 1.00 64.38 80 TYR A O 1
ATOM 648 N N . LYS A 1 81 ? -13.056 -14.327 12.862 1.00 67.75 81 LYS A N 1
ATOM 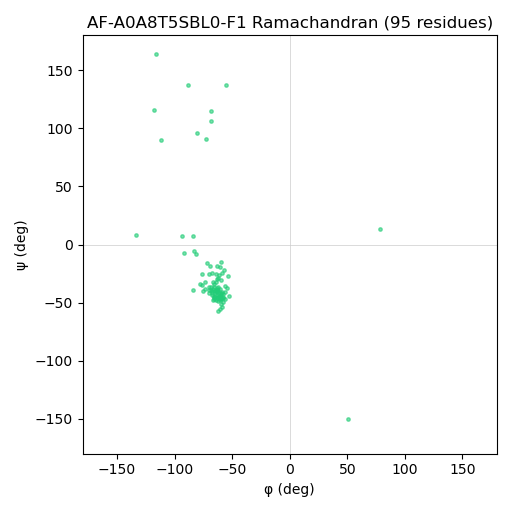649 C CA . LYS A 1 81 ? -14.447 -14.686 13.166 1.00 67.75 81 LYS A CA 1
ATOM 650 C C . LYS A 1 81 ? -15.409 -13.867 12.311 1.00 67.75 81 LYS A C 1
ATOM 652 O O . LYS A 1 81 ? -15.788 -12.754 12.676 1.00 67.75 81 LYS A O 1
ATOM 657 N N . ILE A 1 82 ? -15.841 -14.459 11.206 1.00 72.56 82 ILE A N 1
ATOM 658 C CA . ILE A 1 82 ? -16.973 -13.978 10.418 1.00 72.56 82 ILE A CA 1
ATOM 659 C C . ILE A 1 82 ? -18.246 -14.189 11.252 1.00 72.56 82 ILE A C 1
ATOM 661 O O . ILE A 1 82 ? -18.616 -15.315 11.575 1.00 72.56 82 ILE A O 1
ATOM 665 N N . SER A 1 83 ? -18.908 -13.099 11.648 1.00 69.88 83 SER A N 1
ATOM 666 C CA . SER A 1 83 ? -20.027 -13.139 12.606 1.00 69.88 83 SER A CA 1
ATOM 667 C C . SER A 1 83 ? -21.285 -13.828 12.071 1.00 69.88 83 SER A C 1
ATOM 669 O O . SER A 1 83 ? -22.078 -14.343 12.856 1.00 69.88 83 SER A O 1
ATOM 671 N N . LYS A 1 84 ? -21.476 -13.869 10.748 1.00 77.12 84 LYS A N 1
ATOM 672 C CA . LYS A 1 84 ? -22.597 -14.564 10.105 1.00 77.12 84 LYS A CA 1
ATOM 673 C C . LYS A 1 84 ? -22.066 -15.680 9.214 1.00 77.12 84 LYS A C 1
ATOM 675 O O . LYS A 1 84 ? -21.440 -15.404 8.195 1.00 77.12 84 LYS A O 1
ATOM 680 N N . LYS A 1 85 ? -22.397 -16.930 9.553 1.00 75.06 85 LYS A N 1
ATOM 681 C CA . LYS A 1 85 ? -22.026 -18.117 8.760 1.00 75.06 85 LYS A CA 1
ATOM 682 C C . LYS A 1 85 ? -22.532 -18.060 7.307 1.00 75.06 85 LYS A C 1
ATOM 684 O O . LYS A 1 85 ? -21.943 -18.680 6.434 1.00 75.06 85 LYS A O 1
ATOM 689 N N . ALA A 1 86 ? -23.566 -17.265 7.024 1.00 78.31 86 ALA A N 1
ATOM 690 C CA . ALA A 1 86 ? -24.064 -17.037 5.667 1.00 78.31 86 ALA A CA 1
ATOM 691 C C . ALA A 1 86 ? -23.009 -16.455 4.707 1.00 78.31 86 ALA A C 1
ATOM 693 O O . ALA A 1 86 ? -23.112 -16.680 3.509 1.00 78.31 86 ALA A O 1
ATOM 694 N N . TRP A 1 87 ? -21.976 -15.761 5.207 1.00 76.06 87 TRP A N 1
ATOM 695 C CA . TRP A 1 87 ? -20.890 -15.238 4.368 1.00 76.06 87 TRP A CA 1
ATOM 696 C C . TRP A 1 87 ? -19.952 -16.328 3.827 1.00 76.06 87 TRP A C 1
ATOM 698 O O . TRP A 1 87 ? -19.243 -16.073 2.858 1.00 76.06 87 TRP A O 1
ATOM 708 N N . TYR A 1 88 ? -19.965 -17.549 4.378 1.00 74.56 88 TYR A N 1
ATOM 709 C CA . TYR A 1 88 ? -19.181 -18.658 3.818 1.00 74.56 88 TYR A CA 1
ATOM 710 C C . TYR A 1 88 ? -19.694 -19.094 2.440 1.00 74.56 88 TYR A C 1
ATOM 712 O O . TYR A 1 88 ? -18.888 -19.459 1.594 1.00 74.56 88 TYR A O 1
ATOM 720 N N . ILE A 1 89 ? -21.006 -18.992 2.188 1.00 79.69 89 ILE A N 1
ATOM 721 C CA . ILE A 1 89 ? -21.630 -19.380 0.914 1.00 79.69 89 ILE A CA 1
ATOM 722 C C . ILE A 1 89 ? -21.098 -18.539 -0.257 1.00 79.69 89 ILE A C 1
ATOM 724 O O . ILE A 1 89 ? -20.526 -19.130 -1.168 1.00 79.69 89 ILE A O 1
ATOM 728 N N . PRO A 1 90 ? -21.195 -17.191 -0.256 1.00 78.50 90 PRO A N 1
ATOM 729 C CA . PRO A 1 90 ? -20.634 -16.393 -1.336 1.00 78.50 90 PRO A CA 1
ATOM 730 C C . PRO A 1 90 ? -19.115 -16.516 -1.396 1.00 78.50 90 PRO A C 1
ATOM 732 O O . PRO A 1 90 ? -18.585 -16.498 -2.490 1.00 78.50 90 PRO A O 1
ATOM 735 N N . THR A 1 91 ? -18.405 -16.700 -0.276 1.00 77.56 91 THR A N 1
ATOM 736 C CA . THR A 1 91 ? -16.939 -16.882 -0.300 1.00 77.56 91 THR A CA 1
ATOM 737 C C . THR A 1 91 ? -16.532 -18.183 -1.002 1.00 77.56 91 THR A C 1
ATOM 739 O O . THR A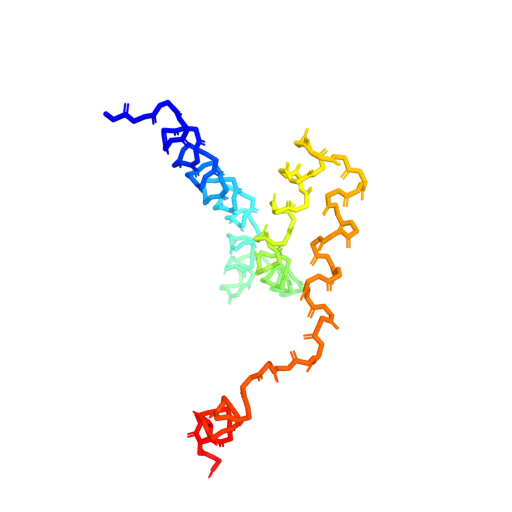 1 91 ? -15.538 -18.204 -1.716 1.00 77.56 91 THR A O 1
ATOM 742 N N . LEU A 1 92 ? -17.313 -19.254 -0.839 1.00 75.88 92 LEU A N 1
ATOM 743 C CA . LEU A 1 92 ? -17.073 -20.531 -1.512 1.00 75.88 92 LEU A CA 1
ATOM 744 C C . LEU A 1 92 ? -17.535 -20.513 -2.980 1.00 75.88 92 LEU A C 1
ATOM 746 O O . LEU A 1 92 ? -16.898 -21.129 -3.820 1.00 75.88 92 LEU A O 1
ATOM 750 N N . PHE A 1 93 ? -18.618 -19.794 -3.294 1.00 79.56 93 PHE A N 1
ATOM 751 C CA . PHE A 1 93 ? -19.199 -19.732 -4.644 1.00 79.56 93 PHE A CA 1
ATOM 752 C C . PHE A 1 93 ? -18.679 -18.578 -5.523 1.00 79.56 93 PHE A C 1
ATOM 754 O O . PHE A 1 93 ? -19.022 -18.526 -6.700 1.00 79.56 93 PHE A O 1
ATOM 761 N N . THR A 1 94 ? -17.884 -17.637 -4.994 1.00 75.81 94 THR A N 1
ATOM 762 C CA . THR A 1 94 ? -17.356 -16.496 -5.781 1.00 75.81 94 THR A CA 1
ATOM 763 C C . THR A 1 94 ? -16.213 -16.882 -6.708 1.00 75.81 94 THR A C 1
ATOM 765 O O . THR A 1 94 ? -16.023 -16.218 -7.722 1.00 75.81 94 THR A O 1
ATOM 768 N N . MET A 1 95 ? -15.482 -17.950 -6.397 1.00 70.50 95 MET A N 1
ATOM 769 C CA . MET A 1 95 ? -14.550 -18.586 -7.323 1.00 70.50 95 MET A CA 1
ATOM 770 C C . MET A 1 95 ? -15.104 -19.966 -7.687 1.00 70.50 95 MET A C 1
ATOM 772 O O . MET A 1 95 ? -14.817 -20.928 -6.974 1.00 70.50 95 MET A O 1
ATOM 776 N N . PRO A 1 96 ? -15.916 -20.091 -8.753 1.00 64.50 96 PRO A N 1
ATOM 777 C CA . PRO A 1 96 ? -16.106 -21.389 -9.371 1.00 64.50 96 PRO A CA 1
ATOM 778 C C . PRO A 1 96 ? -14.770 -21.742 -10.032 1.00 64.50 96 PRO A C 1
ATOM 780 O O . PRO A 1 96 ? -14.363 -21.094 -10.995 1.00 64.50 96 PRO A O 1
ATOM 783 N N . ILE A 1 97 ? -14.041 -22.679 -9.429 1.00 57.22 97 ILE A N 1
ATOM 784 C CA . ILE A 1 97 ? -12.903 -23.348 -10.074 1.00 57.22 97 ILE A CA 1
ATOM 785 C C . ILE A 1 97 ? -13.444 -24.182 -11.236 1.00 57.22 97 ILE A C 1
ATOM 787 O O . ILE A 1 97 ? -14.509 -24.814 -11.037 1.00 57.22 97 ILE A O 1
#

Sequence (97 aa):
MNETGNSKIKSIIIFFVLTYIISWPFFIIAAFAAIGILPAELEYMWYTGASAPLLTALILIYKEKKGEGIKNLFRRGFKYKISKKAWYIPTLFTMPI

Secondary structure (DSSP, 8-state):
--HHHHHHHHHHHHHHHHHHHHHHHHHHHHHHHHTTSS-GGGGGHHHHHHTHHHHHHHHHHHHHHHHHHHHHHHHHHT----S-GGGHHHHHHSS--